Protein AF-A0A2P7RTW8-F1 (afdb_monomer_lite)

pLDDT: mean 75.99, std 16.82, range [35.75, 96.31]

Foldseek 3Di:
DDDDPPPPPDDDDDDDDDPPPCPPPPVPPPPDPDDVVNVVVVVVVVVQVVCCVPPVNQKDKDADDPPPDPDRMDIDGVCPDLVSDDPVVSLVVVVVVVQVVCCVVPVFHKDWDFDVPVPGDIDIDTDD

Secondary structure (DSSP, 8-state):
------------------------------PPPPPHHHHHHHHHHHHHHHHHHSGGGTEEEEE--TTSSS-SEEEEEGGGSTTTS-HHHHHHHHHHHHHHHHHHHHSSEEEEEEESTTSSEEEEEEE-

Sequence (128 aa):
MTISRRLFLLNTAAAGAAVAVSVPAVAVAAAEPERPWDKARRLAIELSDALAECDGGACYAQVFPAGIGQVTFLFGNLSDLPSMMPPLERAKHHLGQTRLAMEEHTGGEWWNHIDLDAGVMATSMLVT

Structure (mmCIF, N/CA/C/O backbone):
data_AF-A0A2P7RTW8-F1
#
_entry.id   AF-A0A2P7RTW8-F1
#
loop_
_atom_site.group_PDB
_atom_site.id
_atom_site.type_symbol
_atom_site.label_atom_id
_atom_site.label_alt_id
_atom_site.label_comp_id
_atom_site.label_asym_id
_atom_site.label_entity_id
_atom_site.label_seq_id
_atom_site.pdbx_PDB_ins_code
_atom_site.Cartn_x
_atom_site.Cartn_y
_atom_site.Cartn_z
_atom_site.occupancy
_atom_site.B_iso_or_equiv
_atom_site.auth_seq_id
_atom_site.auth_comp_id
_atom_site.auth_asym_id
_atom_site.auth_atom_id
_atom_site.pdbx_PDB_model_num
ATOM 1 N N . MET A 1 1 ? -10.906 39.006 36.729 1.00 35.75 1 MET A N 1
ATOM 2 C CA . MET A 1 1 ? -11.252 37.938 37.695 1.00 35.75 1 MET A CA 1
ATOM 3 C C . MET A 1 1 ? -12.663 37.452 37.398 1.00 35.75 1 MET A C 1
ATOM 5 O O . MET A 1 1 ? -13.532 38.258 37.109 1.00 35.75 1 MET A O 1
ATOM 9 N N . THR A 1 2 ? -12.805 36.132 37.349 1.00 46.03 2 THR A N 1
ATOM 10 C CA . THR A 1 2 ? -13.882 35.275 36.814 1.00 46.03 2 THR A CA 1
ATOM 11 C C . THR A 1 2 ? -15.190 35.270 37.602 1.00 46.03 2 THR A C 1
ATOM 13 O O . THR A 1 2 ? -15.123 35.103 38.815 1.00 46.03 2 THR A O 1
ATOM 16 N N . ILE A 1 3 ? -16.353 35.256 36.921 1.00 50.31 3 ILE A N 1
ATOM 17 C CA . ILE A 1 3 ? -17.615 34.707 37.469 1.00 50.31 3 ILE A CA 1
ATOM 18 C C . ILE A 1 3 ? -18.423 33.927 36.398 1.00 50.31 3 ILE A C 1
ATOM 20 O O . ILE A 1 3 ? -19.020 34.491 35.490 1.00 50.31 3 ILE A O 1
ATOM 24 N N . SER A 1 4 ? -18.376 32.597 36.554 1.00 43.09 4 SER A N 1
ATOM 25 C CA . SER A 1 4 ? -19.369 31.516 36.363 1.00 43.09 4 SER A CA 1
ATOM 26 C C . SER A 1 4 ? -20.433 31.523 35.244 1.00 43.09 4 SER A C 1
ATOM 28 O O . SER A 1 4 ? -21.491 32.132 35.352 1.00 43.09 4 SER A O 1
ATOM 30 N N . ARG A 1 5 ? -20.245 30.604 34.279 1.00 55.31 5 ARG A N 1
ATOM 31 C CA . ARG A 1 5 ? -21.177 30.162 33.211 1.00 55.31 5 ARG A CA 1
ATOM 32 C C . ARG A 1 5 ? -22.295 29.196 33.675 1.00 55.31 5 ARG A C 1
ATOM 34 O O . ARG A 1 5 ? -22.674 28.294 32.935 1.00 55.31 5 ARG A O 1
ATOM 41 N N . ARG A 1 6 ? -22.818 29.320 34.900 1.00 55.66 6 ARG A N 1
ATOM 42 C CA . ARG A 1 6 ? -23.830 28.377 35.445 1.00 55.66 6 ARG A CA 1
ATOM 43 C C . ARG A 1 6 ? -25.295 28.772 35.187 1.00 55.66 6 ARG A C 1
ATOM 45 O O . ARG A 1 6 ? -26.176 28.309 35.897 1.00 55.66 6 ARG A O 1
ATOM 52 N N . LEU A 1 7 ? -25.576 29.599 34.181 1.00 54.56 7 LEU A N 1
ATOM 53 C CA . LEU A 1 7 ? -26.887 30.252 34.035 1.00 54.56 7 LEU A CA 1
ATOM 54 C C . LEU A 1 7 ? -27.536 30.110 32.651 1.00 54.56 7 LEU A C 1
ATOM 56 O O . LEU A 1 7 ? -28.243 31.005 32.212 1.00 54.56 7 LEU A O 1
ATOM 60 N N . PHE A 1 8 ? -27.331 28.982 31.968 1.00 49.66 8 PHE A N 1
ATOM 61 C CA . PHE A 1 8 ? -28.030 28.692 30.706 1.00 49.66 8 PHE A CA 1
ATOM 6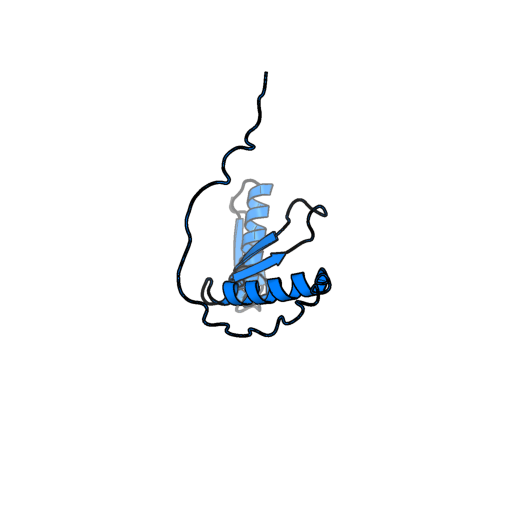2 C C . PHE A 1 8 ? -28.627 27.279 30.663 1.00 49.66 8 PHE A C 1
ATOM 64 O O . PHE A 1 8 ? -28.509 26.550 29.687 1.00 49.66 8 PHE A O 1
ATOM 71 N N . LEU A 1 9 ? -29.304 26.899 31.744 1.00 54.59 9 LEU A N 1
ATOM 72 C CA . LEU A 1 9 ? -30.407 25.945 31.671 1.00 54.59 9 LEU A CA 1
ATOM 73 C C . LEU A 1 9 ? -31.652 26.692 32.124 1.00 54.59 9 LEU A C 1
ATOM 75 O O . LEU A 1 9 ? -31.824 26.842 33.325 1.00 54.59 9 LEU A O 1
ATOM 79 N N . LEU A 1 10 ? -32.462 27.193 31.186 1.00 49.53 10 LEU A N 1
ATOM 80 C CA . LEU A 1 10 ? -33.880 27.526 31.378 1.00 49.53 10 LEU A CA 1
ATOM 81 C C . LEU A 1 10 ? -34.509 27.898 30.019 1.00 49.53 10 LEU A C 1
ATOM 83 O O . LEU A 1 10 ? -33.994 28.766 29.321 1.00 49.53 10 LEU A O 1
ATOM 87 N N . ASN A 1 11 ? -35.641 27.253 29.713 1.00 46.69 11 ASN A N 1
ATOM 88 C CA . ASN A 1 11 ? -36.524 27.339 28.530 1.00 46.69 11 ASN A CA 1
ATOM 89 C C . ASN A 1 11 ? -36.090 26.526 27.295 1.00 46.69 11 ASN A C 1
ATOM 91 O O . ASN A 1 11 ? -35.096 26.826 26.651 1.00 46.69 11 ASN A O 1
ATOM 95 N N . THR A 1 12 ? -36.828 25.484 26.897 1.00 52.50 12 THR A N 1
ATOM 96 C CA . THR A 1 12 ? -38.229 25.553 26.419 1.00 52.50 12 THR A CA 1
ATOM 97 C C . THR A 1 12 ? -38.998 24.235 26.682 1.00 52.50 12 THR A C 1
ATOM 99 O O . THR A 1 12 ? -38.494 23.154 26.409 1.00 52.50 12 THR A O 1
ATOM 102 N N . ALA A 1 13 ? -40.096 24.306 27.453 1.00 44.00 13 ALA A N 1
ATOM 103 C CA . ALA A 1 13 ? -41.512 24.128 27.044 1.00 44.00 13 ALA A CA 1
ATOM 104 C C . ALA A 1 13 ? -41.878 22.690 26.589 1.00 44.00 13 ALA A C 1
ATOM 106 O O . ALA A 1 13 ? -41.449 22.247 25.536 1.00 44.00 13 ALA A O 1
ATOM 107 N N . ALA A 1 14 ? -42.507 21.836 27.405 1.00 43.75 14 ALA A N 1
ATOM 108 C CA . ALA A 1 14 ? -43.894 21.826 27.911 1.00 43.75 14 ALA A CA 1
ATOM 109 C C . ALA A 1 14 ? -44.979 21.435 26.873 1.00 43.75 14 ALA A C 1
ATOM 111 O O . ALA A 1 14 ? -45.241 22.169 25.929 1.00 43.75 14 ALA A O 1
ATOM 112 N N . ALA A 1 15 ? -45.666 20.326 27.196 1.00 43.47 15 ALA A N 1
ATOM 113 C CA . ALA A 1 15 ? -47.023 19.898 26.814 1.00 43.47 15 ALA A CA 1
ATOM 114 C C . ALA A 1 15 ? -47.283 19.307 25.406 1.00 43.47 15 ALA A C 1
ATOM 116 O O . ALA A 1 15 ? -47.548 20.009 24.439 1.00 43.47 15 ALA A O 1
ATOM 117 N N . GLY A 1 16 ? -47.372 17.972 25.356 1.00 41.47 16 GLY A N 1
ATOM 118 C CA . GLY A 1 16 ? -47.997 17.186 24.287 1.00 41.47 16 GLY A CA 1
ATOM 119 C C . GLY A 1 16 ? -48.198 15.744 24.767 1.00 41.47 16 GLY A C 1
ATOM 120 O O . GLY A 1 16 ? -47.332 15.208 25.447 1.00 41.47 16 GLY A O 1
ATOM 121 N N . ALA A 1 17 ? -49.368 15.163 24.513 1.00 47.09 17 ALA A N 1
ATOM 122 C CA . ALA A 1 17 ? -49.921 13.988 25.190 1.00 47.09 17 ALA A CA 1
ATOM 123 C C . ALA A 1 17 ? -49.003 12.748 25.272 1.00 47.09 17 ALA A C 1
ATOM 125 O O . ALA A 1 17 ? -48.346 12.356 24.310 1.00 47.09 17 ALA A O 1
ATOM 126 N N . ALA A 1 18 ? -49.033 12.093 26.435 1.00 43.38 18 ALA A N 1
ATOM 127 C CA . ALA A 1 18 ? -48.342 10.842 26.705 1.00 43.38 18 ALA A CA 1
ATOM 128 C C . ALA A 1 18 ? -48.970 9.681 25.915 1.00 43.38 18 ALA A C 1
ATOM 130 O O . ALA A 1 18 ? -49.984 9.118 26.322 1.00 43.38 18 ALA A O 1
ATOM 131 N N . VAL A 1 19 ? -48.329 9.272 24.820 1.00 43.97 19 VAL A N 1
ATOM 132 C CA . VAL A 1 19 ? -48.356 7.863 24.419 1.00 43.97 19 VAL A CA 1
ATOM 133 C C . VAL A 1 19 ? -47.215 7.215 25.184 1.00 43.97 19 VAL A C 1
ATOM 135 O O . VAL A 1 19 ? -46.049 7.359 24.820 1.00 43.97 19 VAL A O 1
ATOM 138 N N . ALA A 1 20 ? -47.545 6.547 26.287 1.00 47.22 20 ALA A N 1
ATOM 139 C CA . ALA A 1 20 ? -46.614 5.659 26.963 1.00 47.22 20 ALA A CA 1
ATOM 140 C C . ALA A 1 20 ? -46.373 4.451 26.048 1.00 47.22 20 ALA A C 1
ATOM 142 O O . ALA A 1 20 ? -46.942 3.380 26.239 1.00 47.22 20 ALA A O 1
ATOM 143 N N . VAL A 1 21 ? -45.542 4.631 25.017 1.00 43.22 21 VAL A N 1
ATOM 144 C CA . VAL A 1 21 ? -44.826 3.504 24.435 1.00 43.22 21 VAL A CA 1
ATOM 145 C C . VAL A 1 21 ? -43.926 3.040 25.564 1.00 43.22 21 VAL A C 1
ATOM 147 O O . VAL A 1 21 ? -42.927 3.686 25.882 1.00 43.22 21 VAL A O 1
ATOM 150 N N . SER A 1 22 ? -44.334 1.966 26.235 1.00 44.59 22 SER A N 1
ATOM 151 C CA . SER A 1 22 ? -43.464 1.207 27.115 1.00 44.59 22 SER A CA 1
ATOM 152 C C . SER A 1 22 ? -42.365 0.623 26.234 1.00 44.59 22 SER A C 1
ATOM 154 O O . SER A 1 22 ? -42.438 -0.526 25.802 1.00 44.59 22 SER A O 1
ATOM 156 N N . VAL A 1 23 ? -41.376 1.446 25.894 1.00 52.75 23 VAL A N 1
ATOM 157 C CA . VAL A 1 23 ? -40.088 0.953 25.442 1.00 52.75 23 VAL A CA 1
ATOM 158 C C . VAL A 1 23 ? -39.588 0.178 26.651 1.00 52.75 23 VAL A C 1
ATOM 160 O O . VAL A 1 23 ? -39.391 0.801 27.701 1.00 52.75 23 VAL A O 1
ATOM 163 N N . PRO A 1 24 ? -39.487 -1.164 26.591 1.00 47.91 24 PRO A N 1
ATOM 164 C CA . PRO A 1 24 ? -38.838 -1.871 27.671 1.00 47.91 24 PRO A CA 1
ATOM 165 C C . PRO A 1 24 ? -37.482 -1.198 27.813 1.00 47.91 24 PRO A C 1
ATOM 167 O O . PRO A 1 24 ? -36.757 -1.049 26.827 1.00 47.91 24 PRO A O 1
ATOM 170 N N . ALA A 1 25 ? -37.192 -0.713 29.018 1.00 51.72 25 ALA A N 1
ATOM 171 C CA . ALA A 1 25 ? -35.852 -0.331 29.391 1.00 51.72 25 ALA A CA 1
ATOM 172 C C . ALA A 1 25 ? -35.033 -1.616 29.287 1.00 51.72 25 ALA A C 1
ATOM 174 O O . ALA A 1 25 ? -34.881 -2.361 30.252 1.00 51.72 25 ALA A O 1
ATOM 175 N N . VAL A 1 26 ? -34.590 -1.925 28.067 1.00 55.97 26 VAL A N 1
ATOM 176 C CA . VAL A 1 26 ? -33.462 -2.794 27.823 1.00 55.97 26 VAL A CA 1
ATOM 177 C C . VAL A 1 26 ? -32.395 -2.125 28.648 1.00 55.97 26 VAL A C 1
ATOM 179 O O . VAL A 1 26 ? -31.949 -1.024 28.321 1.00 55.97 26 VAL A O 1
ATOM 182 N N . ALA A 1 27 ? -32.109 -2.727 29.801 1.00 55.38 27 ALA A N 1
ATOM 183 C CA . ALA A 1 27 ? -30.917 -2.432 30.547 1.00 55.38 27 ALA A CA 1
ATOM 184 C C . ALA A 1 27 ? -29.818 -2.506 29.498 1.00 55.38 27 ALA A C 1
ATOM 186 O O . ALA A 1 27 ? -29.519 -3.587 28.985 1.00 55.38 27 ALA A O 1
ATOM 187 N N . VAL A 1 28 ? -29.331 -1.339 29.077 1.00 55.19 28 VAL A N 1
ATOM 188 C CA . VAL A 1 28 ? -28.149 -1.236 28.247 1.00 55.19 28 VAL A CA 1
ATOM 189 C C . VAL A 1 28 ? -27.077 -1.736 29.187 1.00 55.19 28 VAL A C 1
ATOM 191 O O . VAL A 1 28 ? -26.541 -0.975 29.990 1.00 55.19 28 VAL A O 1
ATOM 194 N N . ALA A 1 29 ? -26.896 -3.060 29.203 1.00 59.66 29 ALA A N 1
ATOM 195 C CA . ALA A 1 29 ? -25.764 -3.698 29.821 1.00 59.66 29 ALA A CA 1
ATOM 196 C C . ALA A 1 29 ? -24.590 -2.877 29.320 1.00 59.66 29 ALA A C 1
ATOM 198 O O . ALA A 1 29 ? -24.435 -2.732 28.104 1.00 59.66 29 ALA A O 1
ATOM 199 N N . ALA A 1 30 ? -23.896 -2.210 30.244 1.00 63.06 30 ALA A N 1
ATOM 200 C CA . ALA A 1 30 ? -22.732 -1.421 29.906 1.00 63.06 30 ALA A CA 1
ATOM 201 C C . ALA A 1 30 ? -21.851 -2.356 29.087 1.00 63.06 30 ALA A C 1
ATOM 203 O O . ALA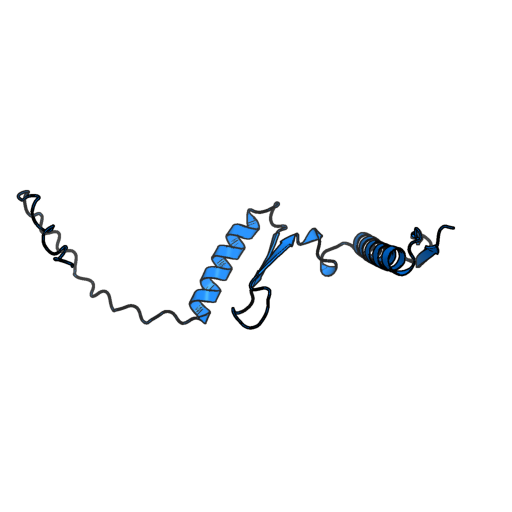 A 1 30 ? -21.399 -3.373 29.613 1.00 63.06 30 ALA A O 1
ATOM 204 N N . ALA A 1 31 ? -21.773 -2.106 27.778 1.00 69.62 31 ALA A N 1
ATOM 205 C CA . ALA A 1 31 ? -21.083 -3.006 26.881 1.00 69.62 31 ALA A CA 1
ATOM 206 C C . ALA A 1 31 ? -19.662 -3.113 27.423 1.00 69.62 31 ALA A C 1
ATOM 208 O O . ALA A 1 31 ? -19.014 -2.084 27.636 1.00 69.62 31 ALA A O 1
ATOM 209 N N . GLU A 1 32 ? -19.234 -4.337 27.734 1.00 78.81 32 GLU A N 1
ATOM 210 C CA . GLU A 1 32 ? -17.868 -4.589 28.177 1.00 78.81 32 GLU A CA 1
ATOM 211 C C . GLU A 1 32 ? -16.917 -3.866 27.215 1.00 78.81 32 GLU A C 1
ATOM 213 O O . GLU A 1 32 ? -17.131 -3.925 25.996 1.00 78.81 32 GLU A O 1
ATOM 218 N N . PRO A 1 33 ? -15.918 -3.129 27.731 1.00 82.56 33 PRO A N 1
ATOM 219 C CA . PRO A 1 33 ? -15.034 -2.345 26.887 1.00 82.56 33 PRO A CA 1
ATOM 220 C C . PRO A 1 33 ? -14.406 -3.247 25.820 1.00 82.56 33 PRO A C 1
ATOM 222 O O . PRO A 1 33 ? -13.784 -4.264 26.131 1.00 82.56 33 PRO A O 1
ATOM 225 N N . GLU A 1 34 ? -14.600 -2.869 24.553 1.00 90.19 34 GLU A N 1
ATOM 226 C CA . GLU A 1 34 ? -14.090 -3.604 23.394 1.00 90.19 34 GLU A CA 1
ATOM 227 C C . GLU A 1 34 ? -12.583 -3.835 23.556 1.00 90.19 34 GLU A C 1
ATOM 229 O O . GLU A 1 34 ? -11.820 -2.902 23.841 1.00 90.19 34 GLU A O 1
ATOM 234 N N . ARG A 1 35 ? -12.132 -5.082 23.374 1.00 95.00 35 ARG A N 1
ATOM 235 C CA . ARG A 1 35 ? -10.702 -5.380 23.460 1.00 95.00 35 ARG A CA 1
ATOM 236 C C . ARG A 1 35 ? -9.982 -4.653 22.320 1.00 95.00 35 ARG A C 1
ATOM 238 O O . ARG A 1 35 ? -10.471 -4.672 21.190 1.00 95.00 35 ARG A O 1
ATOM 245 N N . PRO A 1 36 ? -8.789 -4.077 22.555 1.00 93.31 36 PRO A N 1
ATOM 246 C CA . PRO A 1 36 ? -8.072 -3.324 21.524 1.00 93.31 36 PRO A CA 1
ATOM 247 C C . PRO A 1 36 ? -7.865 -4.089 20.209 1.00 93.31 36 PRO A C 1
ATOM 249 O O . PRO A 1 36 ? -7.908 -3.490 19.139 1.00 93.31 36 PRO A O 1
ATOM 252 N N . TRP A 1 37 ? -7.682 -5.411 20.282 1.00 92.62 37 TRP A N 1
ATOM 253 C CA . TRP A 1 37 ? -7.519 -6.267 19.106 1.00 92.62 37 TRP A CA 1
ATOM 254 C C . TRP A 1 37 ? -8.801 -6.407 18.279 1.00 92.62 37 TRP A C 1
ATOM 256 O O . TRP A 1 37 ? -8.748 -6.361 17.053 1.00 92.62 37 TRP A O 1
ATOM 266 N N . ASP A 1 38 ? -9.953 -6.518 18.940 1.00 95.12 38 ASP A N 1
ATOM 267 C CA . ASP A 1 38 ? -11.251 -6.608 18.267 1.00 95.12 38 ASP A CA 1
ATOM 268 C C . ASP A 1 38 ? -11.570 -5.288 17.558 1.00 95.12 38 ASP A C 1
ATOM 270 O O . ASP A 1 38 ? -11.937 -5.283 16.380 1.00 95.12 38 ASP A O 1
ATOM 274 N N . LYS A 1 39 ? -11.272 -4.166 18.225 1.00 94.56 39 LYS A N 1
ATOM 275 C CA . LYS A 1 39 ? -11.364 -2.828 17.634 1.00 94.56 39 LYS A CA 1
ATOM 276 C C . LYS A 1 39 ? -10.466 -2.679 16.407 1.00 94.56 39 LYS A C 1
ATOM 278 O O . LYS A 1 39 ? -10.919 -2.199 15.370 1.00 94.56 39 LYS A O 1
ATOM 283 N N . ALA A 1 40 ? -9.199 -3.085 16.514 1.00 93.75 40 ALA A N 1
ATOM 284 C CA . ALA A 1 40 ? -8.250 -3.023 15.403 1.00 93.75 40 ALA A CA 1
ATOM 285 C C . ALA A 1 40 ? -8.712 -3.886 14.220 1.00 93.75 40 ALA A C 1
ATOM 287 O O . ALA A 1 40 ? -8.666 -3.435 13.078 1.00 93.75 40 ALA A O 1
ATOM 288 N N . ARG A 1 41 ? -9.224 -5.093 14.491 1.00 94.06 41 ARG A N 1
ATOM 289 C CA . ARG A 1 41 ? -9.773 -5.990 13.469 1.00 94.06 41 ARG A CA 1
ATOM 290 C C . ARG A 1 41 ? -10.970 -5.374 12.751 1.00 94.06 41 ARG A C 1
ATOM 292 O O . ARG A 1 41 ? -11.026 -5.439 11.528 1.00 94.06 41 ARG A O 1
ATOM 299 N N . ARG A 1 42 ? -11.913 -4.778 13.484 1.00 96.31 42 ARG A N 1
ATOM 300 C CA . ARG A 1 42 ? -13.078 -4.110 12.884 1.00 96.31 42 ARG A CA 1
ATOM 301 C C . ARG A 1 42 ? -12.655 -2.950 11.981 1.00 96.31 42 ARG A C 1
ATOM 303 O O . ARG A 1 42 ? -13.096 -2.887 10.840 1.00 96.31 42 ARG A O 1
ATOM 310 N N . LEU A 1 43 ? -11.747 -2.095 12.454 1.00 95.94 43 LEU A N 1
ATOM 311 C CA . LEU A 1 43 ? -11.213 -0.985 11.657 1.00 95.94 43 LEU A CA 1
ATOM 312 C C . LEU A 1 43 ? -10.447 -1.467 10.418 1.00 95.94 43 LEU A C 1
ATOM 314 O O . LEU A 1 43 ? -10.512 -0.822 9.379 1.00 95.94 43 LEU A O 1
ATOM 318 N N . ALA A 1 44 ? -9.743 -2.597 10.502 1.00 95.50 44 ALA A N 1
ATOM 319 C CA . ALA A 1 44 ? -9.052 -3.175 9.352 1.00 95.50 44 ALA A CA 1
ATOM 320 C C . ALA A 1 44 ? -10.025 -3.664 8.265 1.00 95.50 44 ALA A C 1
ATOM 322 O O . ALA A 1 44 ? -9.702 -3.564 7.085 1.00 95.50 44 ALA A O 1
ATOM 323 N N . ILE A 1 45 ? -11.209 -4.157 8.646 1.00 96.31 45 ILE A N 1
ATOM 324 C CA . ILE A 1 45 ? -12.266 -4.526 7.691 1.00 96.31 45 ILE A CA 1
ATOM 325 C C . ILE A 1 45 ? -12.793 -3.269 6.991 1.00 96.31 45 ILE A C 1
ATOM 327 O O . ILE A 1 45 ? -12.772 -3.210 5.769 1.00 96.31 45 ILE A O 1
ATOM 331 N N . GLU A 1 46 ? -13.160 -2.239 7.760 1.00 96.06 46 GLU A N 1
ATOM 332 C CA . GLU A 1 46 ? -13.640 -0.961 7.209 1.00 96.06 46 GLU A CA 1
ATOM 333 C C . GLU A 1 46 ? -12.598 -0.318 6.272 1.00 96.06 46 GLU A C 1
ATOM 335 O O . GLU A 1 46 ? -12.934 0.193 5.205 1.00 96.06 46 GLU A O 1
ATOM 340 N N . LEU A 1 47 ? -11.314 -0.387 6.637 1.00 95.25 47 LEU A N 1
ATOM 341 C CA . LEU A 1 47 ? -10.216 0.083 5.794 1.00 95.25 47 LEU A CA 1
ATOM 342 C C . LEU A 1 47 ? -10.083 -0.744 4.510 1.00 95.25 47 LEU A C 1
ATOM 344 O O . LEU A 1 47 ? -9.837 -0.176 3.451 1.00 95.25 47 LEU A O 1
ATOM 348 N N . SER A 1 48 ? -10.233 -2.068 4.590 1.00 94.31 48 SER A N 1
ATOM 349 C CA . SER A 1 48 ? -10.176 -2.944 3.417 1.00 94.31 48 SER A CA 1
ATOM 350 C C . SER A 1 48 ? -11.272 -2.609 2.407 1.00 94.31 48 SER A C 1
ATOM 352 O O . SER A 1 48 ? -10.993 -2.572 1.211 1.00 94.31 48 SER A O 1
ATOM 354 N N . ASP A 1 49 ? -12.491 -2.345 2.880 1.00 95.00 49 ASP A N 1
ATOM 355 C CA . ASP A 1 49 ? -13.614 -1.969 2.019 1.00 95.00 49 ASP A CA 1
ATOM 356 C C . ASP A 1 49 ? -13.335 -0.630 1.317 1.00 95.00 49 ASP A C 1
ATOM 358 O O . ASP A 1 49 ? -13.486 -0.522 0.102 1.00 95.00 49 ASP A O 1
ATOM 362 N N . ALA A 1 50 ? -12.809 0.359 2.047 1.00 94.19 50 ALA A N 1
ATOM 363 C CA . ALA A 1 50 ? -12.423 1.647 1.466 1.00 94.19 50 ALA A CA 1
ATOM 364 C C . ALA A 1 50 ? -11.284 1.525 0.434 1.00 94.19 50 ALA A C 1
ATOM 366 O O . ALA A 1 50 ? -11.290 2.206 -0.592 1.00 94.19 50 ALA A O 1
ATOM 367 N N . LEU A 1 51 ? -10.300 0.652 0.677 1.00 92.88 51 LEU A N 1
ATOM 368 C CA . LEU A 1 51 ? -9.198 0.414 -0.260 1.00 92.88 51 LEU A CA 1
ATOM 369 C C . LEU A 1 51 ? -9.667 -0.257 -1.557 1.00 92.88 51 LEU A C 1
ATOM 371 O O . LEU A 1 51 ? -9.075 -0.003 -2.604 1.00 92.88 51 LEU A O 1
ATOM 375 N N . ALA A 1 52 ? -10.730 -1.067 -1.515 1.00 91.56 52 ALA A N 1
ATOM 376 C CA . ALA A 1 52 ? -11.305 -1.688 -2.709 1.00 91.56 52 ALA A CA 1
ATOM 377 C C . ALA A 1 52 ? -11.893 -0.656 -3.690 1.00 91.56 52 ALA A C 1
ATOM 379 O O . ALA A 1 52 ? -11.909 -0.889 -4.898 1.00 91.56 52 ALA A O 1
ATOM 380 N N . GLU A 1 53 ? -12.340 0.495 -3.184 1.00 92.12 53 GLU A N 1
ATOM 381 C CA . GLU A 1 53 ? -12.868 1.596 -3.998 1.00 92.12 53 GLU A CA 1
ATOM 382 C C . GLU A 1 53 ? -11.757 2.470 -4.609 1.00 92.12 53 GLU A C 1
ATOM 384 O O . GLU A 1 53 ? -12.005 3.224 -5.552 1.00 92.12 53 GLU A O 1
ATOM 389 N N . CYS A 1 54 ? -10.525 2.363 -4.105 1.00 87.62 54 CYS A N 1
ATOM 390 C CA . CYS A 1 54 ? -9.399 3.190 -4.529 1.00 87.62 54 CYS A CA 1
ATOM 391 C C . CYS A 1 54 ? -8.605 2.513 -5.659 1.00 87.62 54 CYS A C 1
ATOM 393 O O . CYS A 1 54 ? -8.235 1.342 -5.561 1.00 87.62 54 CYS A O 1
ATOM 395 N N . ASP A 1 55 ? -8.344 3.251 -6.743 1.00 84.00 55 ASP A N 1
ATOM 396 C CA . ASP A 1 55 ? -7.579 2.801 -7.919 1.00 84.00 55 ASP A CA 1
ATOM 397 C C . ASP A 1 55 ? -7.995 1.416 -8.453 1.00 84.00 55 ASP A C 1
ATOM 399 O O . ASP A 1 55 ? -7.161 0.604 -8.851 1.00 84.00 55 ASP A O 1
ATOM 403 N N . GLY A 1 56 ? -9.300 1.116 -8.432 1.00 83.31 56 GLY A N 1
ATOM 404 C CA . GLY A 1 56 ? -9.829 -0.177 -8.880 1.00 83.31 56 GLY A CA 1
ATOM 405 C C . GLY A 1 56 ? -9.411 -1.364 -8.004 1.00 83.31 56 GLY A C 1
ATOM 406 O O . GLY A 1 56 ? -9.299 -2.480 -8.509 1.00 83.3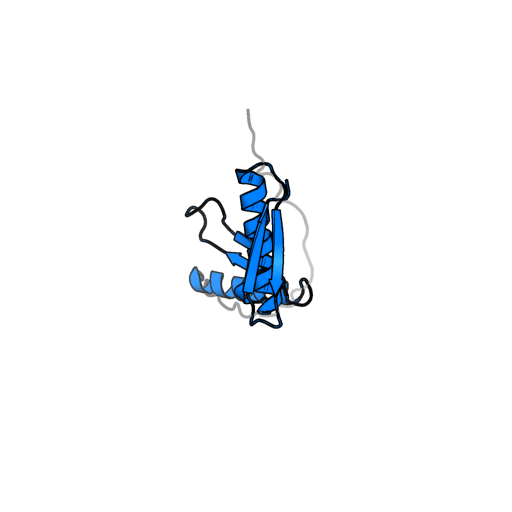1 56 GLY A O 1
ATOM 407 N N . GLY A 1 57 ? -9.153 -1.131 -6.714 1.00 82.88 57 GLY A N 1
ATOM 408 C CA . GLY A 1 57 ? -8.698 -2.146 -5.764 1.00 82.88 57 GLY A CA 1
ATOM 409 C C . GLY A 1 57 ? -7.188 -2.378 -5.789 1.00 82.88 57 GLY A C 1
ATOM 410 O O . GLY A 1 57 ? -6.711 -3.399 -5.295 1.00 82.88 57 GLY A O 1
ATOM 411 N N . ALA A 1 58 ? -6.428 -1.449 -6.374 1.00 86.56 58 ALA A N 1
ATOM 412 C CA . ALA A 1 58 ? -4.976 -1.524 -6.431 1.00 86.56 58 ALA A CA 1
ATOM 413 C C . ALA A 1 58 ? -4.290 -0.824 -5.250 1.00 86.56 58 ALA A C 1
ATOM 415 O O . ALA A 1 58 ? -3.070 -0.844 -5.180 1.00 86.56 58 ALA A O 1
ATOM 416 N N . CYS A 1 59 ? -5.005 -0.203 -4.314 1.00 91.12 59 CYS A N 1
ATOM 417 C CA . CYS A 1 59 ? -4.371 0.449 -3.166 1.00 91.12 59 CYS A CA 1
ATOM 418 C C . CYS A 1 59 ? -4.060 -0.534 -2.027 1.00 91.12 59 CYS A C 1
ATOM 420 O O . CYS A 1 59 ? -4.787 -1.496 -1.789 1.00 91.12 59 CYS A O 1
ATOM 422 N N . TYR A 1 60 ? -3.003 -0.254 -1.263 1.00 91.50 60 TYR A N 1
ATOM 423 C CA . TYR A 1 60 ? -2.715 -0.929 0.000 1.00 91.50 60 TYR A CA 1
ATOM 424 C C . TYR A 1 60 ? -2.394 0.073 1.107 1.00 91.50 60 TYR A C 1
ATOM 426 O O . TYR A 1 60 ? -1.990 1.210 0.853 1.00 91.50 60 TYR A O 1
ATOM 434 N N . ALA A 1 61 ? -2.539 -0.387 2.348 1.00 93.12 61 ALA A N 1
ATOM 435 C CA . ALA A 1 61 ? -2.115 0.340 3.530 1.00 93.12 61 ALA A CA 1
ATOM 436 C C . ALA A 1 61 ? -1.343 -0.577 4.483 1.00 93.12 61 ALA A C 1
ATOM 438 O O . ALA A 1 61 ? -1.683 -1.748 4.654 1.00 93.12 61 ALA A O 1
ATOM 439 N N . GLN A 1 62 ? -0.326 -0.032 5.141 1.00 91.19 62 GLN A N 1
ATOM 440 C CA . GLN A 1 62 ? 0.379 -0.677 6.242 1.00 91.19 62 GLN A CA 1
ATOM 441 C C . GLN A 1 62 ? 0.241 0.202 7.482 1.00 91.19 62 GLN A C 1
ATOM 443 O O . GLN A 1 62 ? 0.518 1.396 7.419 1.00 91.19 62 GLN A O 1
ATOM 448 N N . VAL A 1 63 ? -0.197 -0.371 8.604 1.00 91.62 63 VAL A N 1
ATOM 449 C CA . VAL A 1 63 ? -0.432 0.362 9.857 1.00 91.62 63 VAL A CA 1
ATOM 450 C C . VAL A 1 63 ? 0.476 -0.195 10.944 1.00 91.62 63 VAL A C 1
ATOM 452 O O . VAL A 1 63 ? 0.521 -1.404 11.169 1.00 91.62 63 VAL A O 1
ATOM 455 N N . PHE A 1 64 ? 1.179 0.696 11.634 1.00 91.12 64 PHE A N 1
ATOM 456 C CA . PHE A 1 64 ? 2.095 0.375 12.719 1.00 91.12 64 PHE A CA 1
ATOM 457 C C . PHE A 1 64 ? 1.571 0.927 14.048 1.00 91.12 64 PHE A C 1
ATOM 459 O O . PHE A 1 64 ? 0.879 1.950 14.066 1.00 91.12 64 PHE A O 1
ATOM 466 N N . PRO A 1 65 ? 1.902 0.294 15.188 1.00 90.50 65 PRO A N 1
ATOM 467 C CA . PRO A 1 65 ? 1.584 0.866 16.487 1.00 90.50 65 PRO A CA 1
ATOM 468 C C . PRO A 1 65 ? 2.242 2.239 16.655 1.00 90.50 65 PRO A C 1
ATOM 470 O O . PRO A 1 65 ? 3.426 2.423 16.360 1.00 90.50 65 PRO A O 1
ATOM 473 N N . ALA A 1 66 ? 1.478 3.200 17.171 1.00 88.44 66 ALA A N 1
ATOM 474 C CA . ALA A 1 66 ? 1.994 4.532 17.449 1.00 88.44 66 ALA A CA 1
ATOM 475 C C . ALA A 1 66 ? 3.159 4.474 18.455 1.00 88.44 66 ALA A C 1
ATOM 477 O O . ALA A 1 66 ? 3.127 3.714 19.422 1.00 88.44 66 ALA A O 1
ATOM 478 N N . GLY A 1 67 ? 4.184 5.299 18.231 1.00 86.69 67 GLY A N 1
ATOM 479 C CA . GLY A 1 67 ? 5.319 5.452 19.147 1.00 86.69 67 GLY A CA 1
ATOM 480 C C . GLY A 1 67 ? 6.450 4.428 18.995 1.00 86.69 67 GLY A C 1
ATOM 481 O O . GLY A 1 67 ? 7.465 4.584 19.665 1.00 86.69 67 GLY A O 1
ATOM 482 N N . ILE A 1 68 ? 6.326 3.424 18.116 1.00 84.31 68 ILE A N 1
ATOM 483 C CA . ILE A 1 68 ? 7.422 2.473 17.831 1.00 84.31 68 ILE A CA 1
ATOM 484 C C . ILE A 1 68 ? 8.362 2.996 16.726 1.00 84.31 68 ILE A C 1
ATOM 486 O O . ILE A 1 68 ? 9.536 2.637 16.693 1.00 84.31 68 ILE A O 1
ATOM 490 N N . GLY A 1 69 ? 7.885 3.882 15.846 1.00 80.12 69 GLY A N 1
ATOM 491 C CA . GLY A 1 69 ? 8.677 4.434 14.745 1.00 80.12 69 GLY A CA 1
ATOM 492 C C . GLY A 1 69 ? 8.193 5.804 14.272 1.00 80.12 69 GLY A C 1
ATOM 493 O O . GLY A 1 69 ? 7.204 6.339 14.771 1.00 80.12 69 GLY A O 1
ATOM 494 N N . GLN A 1 70 ? 8.909 6.374 13.299 1.00 81.06 70 GLN A N 1
ATOM 495 C CA . GLN A 1 70 ? 8.574 7.675 12.699 1.00 81.06 70 GLN A CA 1
ATOM 496 C C . GLN A 1 70 ? 7.340 7.610 11.790 1.00 81.06 70 GLN A C 1
ATOM 498 O O . GLN A 1 70 ? 6.638 8.604 11.625 1.00 81.06 70 GLN A O 1
ATOM 503 N N . VAL A 1 71 ? 7.064 6.437 11.216 1.00 74.81 71 VAL A N 1
ATOM 504 C CA . VAL A 1 71 ? 5.926 6.200 10.327 1.00 74.81 71 VAL A CA 1
ATOM 505 C C . VAL A 1 71 ? 4.877 5.398 11.087 1.00 74.81 71 VAL A C 1
ATOM 507 O O . VAL A 1 71 ? 5.137 4.282 11.528 1.00 74.81 71 VAL A O 1
ATOM 510 N N . THR A 1 72 ? 3.689 5.979 11.257 1.00 85.38 72 THR A N 1
ATOM 511 C CA . THR A 1 72 ? 2.546 5.293 11.890 1.00 85.38 72 THR A CA 1
ATOM 512 C C . THR A 1 72 ? 1.717 4.524 10.863 1.00 85.38 72 THR A C 1
ATOM 514 O O . THR A 1 72 ? 1.134 3.493 11.184 1.00 85.38 72 THR A O 1
ATOM 517 N N . PHE A 1 73 ? 1.683 4.986 9.614 1.00 88.88 73 PHE A N 1
ATOM 518 C CA . PHE A 1 73 ? 1.024 4.290 8.517 1.00 88.88 73 PHE A CA 1
ATOM 519 C C . PHE A 1 73 ? 1.665 4.650 7.172 1.00 88.88 73 PHE A C 1
ATOM 521 O O . PHE A 1 73 ? 2.257 5.718 7.028 1.00 88.88 73 PHE A O 1
ATOM 528 N N . LEU A 1 74 ? 1.514 3.762 6.195 1.00 89.12 74 LEU A N 1
ATOM 529 C CA . LEU A 1 74 ? 1.913 3.942 4.803 1.00 89.12 74 LEU A CA 1
ATOM 530 C C . LEU A 1 74 ? 0.719 3.604 3.909 1.00 89.12 74 LEU A C 1
ATOM 532 O O . LEU A 1 74 ? 0.039 2.616 4.168 1.00 89.12 74 LEU A O 1
ATOM 536 N N . PHE A 1 75 ? 0.508 4.390 2.856 1.00 90.62 75 PHE A N 1
ATOM 537 C CA . PHE A 1 75 ? -0.380 4.055 1.743 1.00 90.62 75 PHE A CA 1
ATOM 538 C C . PHE A 1 75 ? 0.448 3.931 0.467 1.00 90.62 75 PHE A C 1
ATOM 540 O O . PHE A 1 75 ? 1.435 4.649 0.303 1.00 90.62 75 PHE A O 1
ATOM 547 N N . GLY A 1 76 ? 0.041 3.051 -0.440 1.00 88.62 76 GLY A N 1
ATOM 548 C CA . GLY A 1 76 ? 0.677 2.920 -1.745 1.00 88.62 76 GLY A CA 1
ATOM 549 C C . G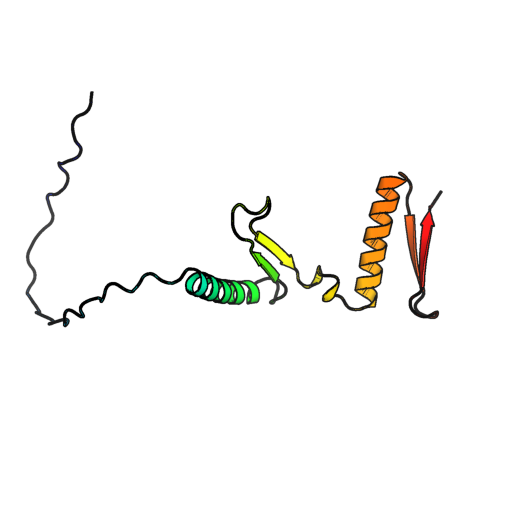LY A 1 76 ? -0.190 2.155 -2.733 1.00 88.62 76 GLY A C 1
ATOM 550 O O . GLY A 1 76 ? -1.285 1.703 -2.394 1.00 88.62 76 GLY A O 1
ATOM 551 N N . ASN A 1 77 ? 0.312 1.999 -3.955 1.00 88.56 77 ASN A N 1
ATOM 552 C CA . ASN A 1 77 ? -0.318 1.168 -4.967 1.00 88.56 77 ASN A CA 1
ATOM 553 C C . ASN A 1 77 ? 0.366 -0.209 -5.002 1.00 88.56 77 ASN A C 1
ATOM 555 O O . ASN A 1 77 ? 1.588 -0.326 -4.947 1.00 88.56 77 ASN A O 1
ATOM 559 N N . LEU A 1 78 ? -0.423 -1.275 -5.076 1.00 83.81 78 LEU A N 1
ATOM 560 C CA . LEU A 1 78 ? 0.027 -2.655 -5.206 1.00 83.81 78 LEU A CA 1
ATOM 561 C C . LEU A 1 78 ? 0.871 -2.834 -6.467 1.00 83.81 78 LEU A C 1
ATOM 563 O O . LEU A 1 78 ? 1.807 -3.623 -6.445 1.00 83.81 78 LEU A O 1
ATOM 567 N N . SER A 1 79 ? 0.591 -2.078 -7.529 1.00 79.19 79 SER A N 1
ATOM 568 C CA . SER A 1 79 ? 1.382 -2.085 -8.765 1.00 79.19 79 SER A CA 1
ATOM 569 C C . SER A 1 79 ? 2.812 -1.586 -8.545 1.00 79.19 79 SER A C 1
ATOM 571 O O . SER A 1 79 ? 3.714 -1.984 -9.276 1.00 79.19 79 SER A O 1
ATOM 573 N N . ASP A 1 80 ? 3.038 -0.774 -7.507 1.00 81.12 80 ASP A N 1
ATOM 574 C CA . ASP A 1 80 ? 4.367 -0.281 -7.136 1.00 81.12 80 ASP A CA 1
ATOM 575 C C . ASP A 1 80 ? 5.147 -1.298 -6.293 1.00 81.12 80 ASP A C 1
ATOM 577 O O . ASP A 1 80 ? 6.353 -1.144 -6.094 1.00 81.12 80 ASP A O 1
ATOM 581 N N . LEU A 1 81 ? 4.492 -2.355 -5.796 1.00 82.19 81 LEU A N 1
ATOM 582 C CA . LEU A 1 81 ? 5.161 -3.395 -5.025 1.00 82.19 81 LEU A CA 1
ATOM 583 C C . LEU A 1 81 ? 5.901 -4.354 -5.965 1.00 82.19 81 LEU A C 1
ATOM 585 O O . LEU A 1 81 ? 5.260 -5.062 -6.749 1.00 82.19 81 LEU A O 1
ATOM 589 N N . PRO A 1 82 ? 7.234 -4.505 -5.825 1.00 78.38 82 PRO A N 1
ATOM 590 C CA . PRO A 1 82 ? 8.008 -5.405 -6.678 1.00 78.38 82 PRO A CA 1
ATOM 591 C C . PRO A 1 82 ? 7.492 -6.849 -6.659 1.00 78.38 82 PRO A C 1
ATOM 593 O O . PRO A 1 82 ? 7.602 -7.560 -7.652 1.00 78.38 82 PRO A O 1
ATOM 596 N N . SER A 1 83 ? 6.904 -7.296 -5.545 1.00 79.44 83 SER A N 1
ATOM 597 C CA . SER A 1 83 ? 6.325 -8.637 -5.405 1.00 79.44 83 SER A CA 1
ATOM 598 C C . SER A 1 83 ? 5.097 -8.875 -6.288 1.00 79.44 83 SER A C 1
ATOM 600 O O . SER A 1 83 ? 4.881 -10.018 -6.696 1.00 79.44 83 SER A O 1
ATOM 602 N N . MET A 1 84 ? 4.336 -7.823 -6.598 1.00 80.12 84 MET A N 1
ATOM 603 C CA . MET A 1 84 ? 3.107 -7.876 -7.397 1.00 80.12 84 MET A CA 1
ATOM 604 C C . MET A 1 84 ? 3.358 -7.605 -8.886 1.00 80.12 84 MET A C 1
ATOM 606 O O . MET A 1 84 ? 2.521 -7.942 -9.718 1.00 80.12 84 MET A O 1
ATOM 610 N N . MET A 1 85 ? 4.524 -7.055 -9.239 1.00 81.56 85 MET A N 1
ATOM 611 C CA . MET A 1 85 ? 4.917 -6.830 -10.630 1.00 81.56 85 MET A CA 1
ATOM 612 C C . MET A 1 85 ? 5.173 -8.157 -11.375 1.00 81.56 85 MET A C 1
ATOM 614 O O . MET A 1 85 ? 5.832 -9.054 -10.821 1.00 81.56 85 MET A O 1
ATOM 618 N N . PRO A 1 86 ? 4.759 -8.277 -12.654 1.00 81.44 86 PRO A N 1
ATOM 619 C CA . PRO A 1 86 ? 5.218 -9.328 -13.558 1.00 81.44 86 PRO A CA 1
ATOM 620 C C . PRO A 1 86 ? 6.755 -9.415 -13.602 1.00 81.44 86 PRO A C 1
ATOM 622 O O . PRO A 1 86 ? 7.428 -8.395 -13.431 1.00 81.44 86 PRO A O 1
ATOM 625 N N . PRO A 1 87 ? 7.350 -10.591 -13.886 1.00 81.25 87 PRO A N 1
ATOM 626 C CA . PRO A 1 87 ? 8.805 -10.775 -13.832 1.00 81.25 87 PRO A CA 1
ATOM 627 C C . PRO A 1 87 ? 9.610 -9.748 -14.643 1.00 81.25 87 PRO A C 1
ATOM 629 O O . PRO A 1 87 ? 10.612 -9.227 -14.156 1.00 81.25 87 PRO A O 1
ATOM 632 N N . LEU A 1 88 ? 9.149 -9.407 -15.851 1.00 81.75 88 LEU A N 1
ATOM 633 C CA . LEU A 1 88 ? 9.815 -8.421 -16.706 1.00 81.75 88 LEU A CA 1
ATOM 634 C C . LEU A 1 88 ? 9.739 -6.999 -16.137 1.00 81.75 88 LEU A C 1
ATOM 636 O O . LEU A 1 88 ? 10.729 -6.271 -16.149 1.00 81.75 88 LEU A O 1
ATOM 640 N N . GLU A 1 89 ? 8.573 -6.591 -15.643 1.00 81.81 89 GLU A N 1
ATOM 641 C CA . GLU A 1 89 ? 8.385 -5.259 -15.059 1.00 81.81 89 GLU A CA 1
ATOM 642 C C . GLU A 1 89 ? 9.184 -5.106 -13.770 1.00 81.81 89 GLU A C 1
ATOM 644 O O . GLU A 1 89 ? 9.840 -4.089 -13.570 1.00 81.81 89 GLU A O 1
ATOM 649 N N . ARG A 1 90 ? 9.245 -6.166 -12.960 1.00 82.56 90 ARG A N 1
ATOM 650 C CA . ARG A 1 90 ? 10.085 -6.232 -11.764 1.00 82.56 90 ARG A CA 1
ATOM 651 C C . ARG A 1 90 ? 11.568 -6.078 -12.093 1.00 82.56 90 ARG A C 1
ATOM 653 O O . ARG A 1 90 ? 12.264 -5.313 -11.429 1.00 82.56 90 ARG A O 1
ATOM 660 N N . ALA A 1 91 ? 12.050 -6.765 -13.132 1.00 81.19 91 ALA A N 1
ATOM 661 C CA . ALA A 1 91 ? 13.433 -6.642 -13.591 1.00 81.19 91 ALA A CA 1
ATOM 662 C C . ALA A 1 91 ? 13.743 -5.214 -14.075 1.00 81.19 91 ALA A C 1
ATOM 664 O O . ALA A 1 91 ? 14.756 -4.636 -13.681 1.00 81.19 91 ALA A O 1
ATOM 665 N N . LYS A 1 92 ? 12.838 -4.608 -14.859 1.00 82.31 92 LYS A N 1
ATOM 666 C CA . LYS A 1 92 ? 12.946 -3.202 -15.286 1.00 82.31 92 LYS A CA 1
ATOM 667 C C . LYS A 1 92 ? 12.956 -2.241 -14.099 1.00 82.31 92 LYS A C 1
ATOM 669 O O . LYS A 1 92 ? 13.776 -1.328 -14.074 1.00 82.31 92 LYS A O 1
ATOM 674 N N . HIS A 1 93 ? 12.079 -2.457 -13.120 1.00 83.12 93 HIS A N 1
ATOM 675 C CA . HIS A 1 93 ? 12.003 -1.646 -11.912 1.00 83.12 93 HIS A CA 1
ATOM 676 C C . HIS A 1 93 ? 13.313 -1.711 -11.117 1.00 83.12 93 HIS A C 1
ATOM 678 O O . HIS A 1 93 ? 13.881 -0.667 -10.803 1.00 83.12 93 HIS A O 1
ATOM 684 N N . HIS A 1 94 ? 13.844 -2.912 -10.856 1.00 81.56 94 HIS A N 1
ATOM 685 C CA . HIS A 1 94 ? 15.133 -3.068 -10.175 1.00 81.56 94 HIS A CA 1
ATOM 686 C C . HIS A 1 94 ? 16.274 -2.388 -10.924 1.00 81.56 94 HIS A C 1
ATOM 688 O O . HIS A 1 94 ? 17.035 -1.653 -10.305 1.00 81.56 94 HIS A O 1
ATOM 694 N N . LEU A 1 95 ? 16.353 -2.547 -12.245 1.00 84.00 95 LEU A N 1
ATOM 695 C CA . LEU A 1 95 ? 17.372 -1.865 -13.039 1.00 84.00 95 LEU A CA 1
ATOM 696 C C . LEU A 1 95 ? 17.228 -0.345 -12.977 1.00 84.00 95 LEU A C 1
ATOM 698 O O . LEU A 1 95 ? 18.225 0.355 -12.825 1.00 84.00 95 LEU A O 1
ATOM 702 N N . GLY A 1 96 ? 15.999 0.170 -13.040 1.00 83.38 96 GLY A N 1
ATOM 703 C CA . GLY A 1 96 ? 15.721 1.591 -12.849 1.00 83.38 96 GLY A CA 1
ATOM 704 C C . GLY A 1 96 ? 16.249 2.108 -11.511 1.00 83.38 96 GLY A C 1
ATOM 705 O O . GLY A 1 96 ? 16.942 3.122 -11.493 1.00 83.38 96 GLY A O 1
ATOM 706 N N . GLN A 1 97 ? 15.991 1.383 -10.418 1.00 83.25 97 GLN A N 1
ATOM 707 C CA . GLN A 1 97 ? 16.504 1.723 -9.085 1.00 83.25 97 GLN A CA 1
ATOM 708 C C . GLN A 1 97 ? 18.036 1.654 -9.021 1.00 83.25 97 GLN A C 1
ATOM 710 O O . GLN A 1 97 ? 18.667 2.568 -8.496 1.00 83.25 97 GLN A O 1
ATOM 715 N N . THR A 1 98 ? 18.647 0.615 -9.598 1.00 82.06 98 THR A N 1
ATOM 716 C CA . THR A 1 98 ? 20.109 0.485 -9.668 1.00 82.06 98 THR A CA 1
ATOM 717 C C . THR A 1 98 ? 20.732 1.637 -10.444 1.00 82.06 98 THR A C 1
ATOM 719 O O . THR A 1 98 ? 21.683 2.235 -9.957 1.00 82.06 98 THR A O 1
ATOM 722 N N . ARG A 1 99 ? 20.173 2.007 -11.603 1.00 85.56 99 ARG A N 1
ATOM 723 C CA . ARG A 1 99 ? 20.640 3.164 -12.375 1.00 85.56 99 ARG A CA 1
ATOM 724 C C . ARG A 1 99 ? 20.590 4.437 -11.548 1.00 85.56 99 ARG A C 1
ATOM 726 O O . ARG A 1 99 ? 21.607 5.104 -11.464 1.00 85.56 99 ARG A O 1
ATOM 733 N N . LEU A 1 100 ? 19.452 4.747 -10.925 1.00 85.75 100 LEU A N 1
ATOM 734 C CA . LEU A 1 100 ? 19.314 5.967 -10.123 1.00 85.75 100 LEU A CA 1
ATOM 735 C C . LEU A 1 100 ? 20.365 6.024 -9.006 1.00 85.75 100 LEU A C 1
ATOM 737 O O . LEU A 1 100 ? 21.017 7.048 -8.833 1.00 85.75 100 LEU A O 1
ATOM 741 N N . ALA A 1 101 ? 20.594 4.906 -8.311 1.00 83.19 101 ALA A N 1
ATOM 742 C CA . ALA A 1 101 ? 21.630 4.817 -7.284 1.00 83.19 101 ALA A CA 1
ATOM 743 C C . ALA A 1 101 ? 23.053 4.998 -7.853 1.00 83.19 101 ALA A C 1
ATOM 745 O O . ALA A 1 101 ? 23.908 5.610 -7.214 1.00 83.19 101 ALA A O 1
ATOM 746 N N . MET A 1 102 ? 23.327 4.475 -9.052 1.00 81.25 102 MET A N 1
ATOM 747 C CA . MET A 1 102 ? 24.625 4.628 -9.716 1.00 81.25 102 MET A CA 1
ATOM 748 C C . MET A 1 102 ? 24.846 6.052 -10.233 1.00 81.25 102 MET A C 1
ATOM 750 O O . MET A 1 102 ? 25.941 6.586 -10.067 1.00 81.25 102 MET A O 1
ATOM 754 N N . GLU A 1 103 ? 23.824 6.684 -10.806 1.00 88.69 103 GLU A N 1
ATOM 755 C CA . GLU A 1 103 ? 23.851 8.085 -11.242 1.00 88.69 103 GLU A CA 1
ATOM 756 C C . GLU A 1 103 ? 24.082 9.021 -10.052 1.00 88.69 103 GLU A C 1
ATOM 758 O O . GLU A 1 103 ? 24.949 9.889 -10.114 1.00 88.6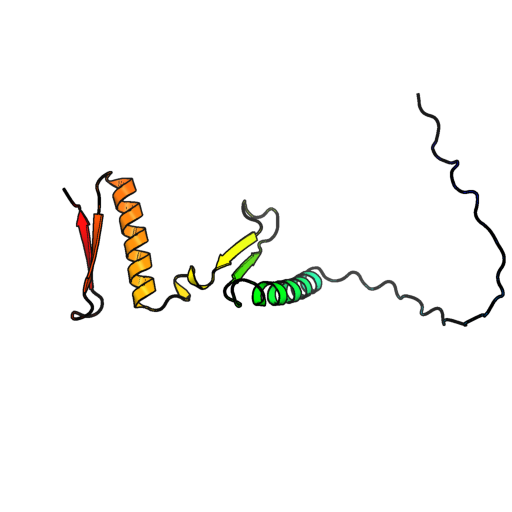9 103 GLU A O 1
ATOM 763 N N . GLU A 1 104 ? 23.396 8.789 -8.929 1.00 88.12 104 GLU A N 1
ATOM 764 C CA . GLU A 1 104 ? 23.611 9.537 -7.686 1.00 88.12 104 GLU A CA 1
ATOM 765 C C . GLU A 1 104 ? 25.044 9.370 -7.156 1.00 88.12 104 GLU A C 1
ATOM 767 O O . GLU A 1 104 ? 25.677 10.344 -6.748 1.00 88.12 104 GLU A O 1
ATOM 772 N N . HIS A 1 105 ? 25.583 8.147 -7.184 1.00 87.06 105 HIS A N 1
ATOM 773 C CA . HIS A 1 105 ? 26.911 7.865 -6.641 1.00 87.06 105 HIS A CA 1
ATOM 774 C C . HIS A 1 105 ? 28.061 8.355 -7.532 1.00 87.06 105 HIS A C 1
ATOM 776 O O . HIS A 1 105 ? 29.106 8.767 -7.029 1.00 87.06 105 HIS A O 1
ATOM 782 N N . THR A 1 106 ? 27.899 8.272 -8.853 1.00 88.06 106 THR A N 1
ATOM 783 C CA . THR A 1 106 ? 28.977 8.550 -9.818 1.00 88.06 106 THR A CA 1
ATOM 784 C C . THR A 1 106 ? 28.867 9.919 -10.480 1.00 88.06 106 THR A C 1
ATOM 786 O O . THR A 1 106 ? 29.854 10.399 -11.032 1.00 88.06 106 THR A O 1
ATOM 789 N N . GLY A 1 107 ? 27.689 10.549 -10.439 1.00 88.50 107 GLY A N 1
ATOM 790 C CA . GLY A 1 107 ? 27.399 11.812 -11.119 1.00 88.50 107 GLY A CA 1
ATOM 791 C C . GLY A 1 107 ? 27.326 11.717 -12.648 1.00 88.50 107 GLY A C 1
ATOM 792 O O . GLY A 1 107 ? 27.195 12.750 -13.300 1.00 88.50 107 GLY A O 1
ATOM 793 N N . GLY A 1 108 ? 27.436 10.515 -13.224 1.00 85.00 108 GLY A N 1
ATOM 794 C CA . GLY A 1 108 ? 27.329 10.261 -14.664 1.00 85.00 108 GLY A CA 1
ATOM 795 C C . GLY A 1 108 ? 26.053 9.500 -15.014 1.00 85.00 108 GLY A C 1
ATOM 796 O O . GLY A 1 108 ? 25.472 8.858 -14.146 1.00 85.00 108 GLY A O 1
ATOM 797 N N . GLU A 1 109 ? 25.618 9.569 -16.272 1.00 88.69 109 GLU A N 1
ATOM 798 C CA . GLU A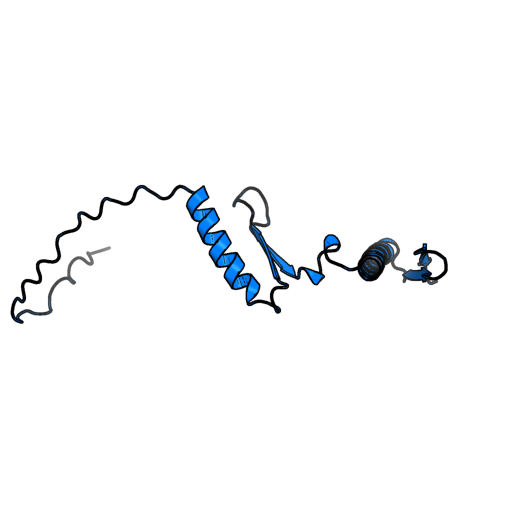 1 109 ? 24.421 8.874 -16.769 1.00 88.69 109 GLU A CA 1
ATOM 799 C C . GLU A 1 109 ? 24.685 7.368 -16.929 1.00 88.69 109 GLU A C 1
ATOM 801 O O . GLU A 1 109 ? 25.743 6.961 -17.418 1.00 88.69 109 GLU A O 1
ATOM 806 N N . TRP A 1 110 ? 23.720 6.523 -16.554 1.00 85.62 110 TRP A N 1
ATOM 807 C CA . TRP A 1 110 ? 23.847 5.065 -16.672 1.00 85.62 110 TRP A CA 1
ATOM 808 C C . TRP A 1 110 ? 22.745 4.471 -17.544 1.00 85.62 110 TRP A C 1
ATOM 810 O O . TRP A 1 110 ? 21.572 4.819 -17.437 1.00 85.62 110 TRP A O 1
ATOM 820 N N . TRP A 1 111 ? 23.107 3.508 -18.391 1.00 81.75 111 TRP A N 1
ATOM 821 C CA . TRP A 1 111 ? 22.167 2.802 -19.261 1.00 81.75 111 TRP A CA 1
ATOM 822 C C . TRP A 1 111 ? 22.035 1.340 -18.858 1.00 81.75 111 TRP A C 1
ATOM 824 O O . TRP A 1 111 ? 23.029 0.661 -18.607 1.00 81.75 111 TRP A O 1
ATOM 834 N N . ASN A 1 112 ? 20.793 0.851 -18.844 1.00 80.62 112 ASN A N 1
ATOM 835 C CA . ASN A 1 112 ? 20.472 -0.548 -18.586 1.00 80.62 112 ASN A CA 1
ATOM 836 C C . ASN A 1 112 ? 19.886 -1.202 -19.836 1.00 80.62 112 ASN A C 1
ATOM 838 O O . ASN A 1 112 ? 19.006 -0.633 -20.484 1.00 80.62 112 ASN A O 1
ATOM 842 N N . HIS A 1 113 ? 20.311 -2.429 -20.119 1.00 79.00 113 HIS A N 1
ATOM 843 C CA . HIS A 1 113 ? 19.764 -3.264 -21.182 1.00 79.00 113 HIS A CA 1
ATOM 844 C C . HIS A 1 113 ? 19.275 -4.599 -20.613 1.00 79.00 113 HIS A C 1
ATOM 846 O O . HIS A 1 113 ? 19.956 -5.205 -19.782 1.00 79.00 113 HIS A O 1
ATOM 852 N N . ILE A 1 114 ? 18.095 -5.042 -21.059 1.00 74.19 114 ILE A N 1
ATOM 853 C CA . ILE A 1 114 ? 17.542 -6.367 -20.758 1.00 74.19 114 ILE A CA 1
ATOM 854 C C . ILE A 1 114 ? 17.498 -7.150 -22.063 1.00 74.19 114 ILE A C 1
ATOM 856 O O . ILE A 1 114 ? 16.752 -6.775 -22.970 1.00 74.19 114 ILE A O 1
ATOM 860 N N . ASP A 1 115 ? 18.250 -8.243 -22.117 1.00 74.50 115 ASP A N 1
ATOM 861 C CA . ASP A 1 115 ? 18.178 -9.211 -23.207 1.00 74.50 115 ASP A CA 1
ATOM 862 C C . ASP A 1 115 ? 17.174 -10.314 -22.834 1.00 74.50 115 ASP A C 1
ATOM 864 O O . ASP A 1 115 ? 17.319 -11.002 -21.814 1.00 74.50 115 ASP A O 1
ATOM 868 N N . LEU A 1 116 ? 16.114 -10.438 -23.637 1.00 68.12 116 LEU A N 1
ATOM 869 C CA . LEU A 1 116 ? 15.053 -11.430 -23.447 1.00 68.12 116 LEU A CA 1
ATOM 870 C C . LEU A 1 116 ? 15.330 -12.738 -24.195 1.00 68.12 116 LEU A C 1
ATOM 872 O O . LEU A 1 116 ? 14.818 -13.776 -23.776 1.00 68.12 116 LEU A O 1
ATOM 876 N N . ASP A 1 117 ? 16.159 -12.703 -25.238 1.00 71.88 117 ASP A N 1
ATOM 877 C CA . ASP A 1 117 ? 16.479 -13.859 -26.077 1.00 71.88 117 ASP A CA 1
ATOM 878 C C . ASP A 1 117 ? 17.546 -14.745 -25.413 1.00 71.88 117 ASP A C 1
ATOM 880 O O . ASP A 1 117 ? 17.541 -15.966 -25.574 1.00 71.88 117 ASP A O 1
ATOM 884 N N . ALA A 1 118 ? 18.416 -14.147 -24.593 1.00 62.69 118 ALA A N 1
ATOM 885 C CA . ALA A 1 118 ? 19.450 -14.845 -23.824 1.00 62.69 118 ALA A CA 1
ATOM 886 C C . ALA A 1 118 ? 18.978 -15.395 -22.458 1.00 62.69 118 ALA A C 1
ATOM 888 O O . ALA A 1 118 ? 19.781 -15.959 -21.714 1.00 62.69 118 ALA A O 1
ATOM 889 N N . GLY A 1 119 ? 17.693 -15.243 -22.116 1.00 56.44 119 GLY A N 1
ATOM 890 C CA . GLY A 1 119 ? 17.157 -15.571 -20.792 1.00 56.44 119 GLY A CA 1
ATOM 891 C C . GLY A 1 119 ? 17.499 -14.496 -19.758 1.00 56.44 119 GLY A C 1
ATOM 892 O O . GLY A 1 119 ? 18.509 -14.601 -19.078 1.00 56.44 119 GLY A O 1
ATOM 893 N N . VAL A 1 120 ? 16.643 -13.468 -19.658 1.00 59.44 120 VAL A N 1
ATOM 894 C CA . VAL A 1 120 ? 16.677 -12.330 -18.704 1.00 59.44 120 VAL A CA 1
ATOM 895 C C . VAL A 1 120 ? 18.079 -12.025 -18.151 1.00 59.44 120 VAL A C 1
ATOM 897 O O . VAL A 1 120 ? 18.349 -12.170 -16.958 1.00 59.44 120 VAL A O 1
ATOM 900 N N . MET A 1 121 ? 18.976 -11.591 -19.036 1.00 60.50 121 MET A N 1
ATOM 901 C CA . MET A 1 121 ? 20.282 -11.047 -18.662 1.00 60.50 121 MET A CA 1
ATOM 902 C C . MET A 1 121 ? 20.181 -9.523 -18.601 1.00 60.50 121 MET A C 1
ATOM 904 O O . MET A 1 121 ? 19.663 -8.887 -19.522 1.00 60.50 121 MET A O 1
ATOM 908 N N . ALA A 1 122 ? 20.668 -8.937 -17.508 1.00 66.19 122 ALA A N 1
ATOM 909 C CA . ALA A 1 122 ? 20.655 -7.498 -17.284 1.00 66.19 122 ALA A CA 1
ATOM 910 C C . ALA A 1 122 ? 22.081 -6.934 -17.295 1.00 66.19 122 ALA A C 1
ATOM 912 O O . ALA A 1 122 ? 22.939 -7.416 -16.558 1.00 66.19 122 ALA A O 1
ATOM 913 N N . THR A 1 123 ? 22.325 -5.909 -18.115 1.00 73.75 123 THR A N 1
ATOM 914 C CA . THR A 1 123 ? 23.636 -5.245 -18.230 1.00 73.75 123 THR A CA 1
ATOM 915 C C . THR A 1 123 ? 23.497 -3.752 -17.944 1.00 73.75 123 THR A C 1
ATOM 917 O O . THR A 1 123 ? 22.590 -3.118 -18.484 1.00 73.75 123 THR A O 1
ATOM 920 N N . SER A 1 124 ? 24.405 -3.194 -17.138 1.00 73.19 124 SER A N 1
ATOM 921 C CA . SER A 1 124 ? 24.486 -1.760 -16.822 1.00 73.19 124 SER A CA 1
ATOM 922 C C . SER A 1 124 ? 25.821 -1.188 -17.301 1.00 73.19 124 SER A C 1
ATOM 924 O O . SER A 1 124 ? 26.867 -1.795 -17.067 1.00 73.19 124 SER A O 1
ATOM 926 N N . MET A 1 125 ? 25.801 -0.032 -17.967 1.00 81.50 125 MET A N 1
ATOM 927 C CA . MET A 1 125 ? 26.996 0.642 -18.494 1.00 81.50 125 MET A CA 1
ATOM 928 C C . MET A 1 125 ? 26.948 2.147 -18.207 1.00 81.50 125 MET A C 1
ATOM 930 O O . MET A 1 125 ? 25.893 2.766 -18.351 1.00 81.50 125 MET A O 1
ATOM 934 N N . LEU A 1 126 ? 28.089 2.726 -17.819 1.00 75.88 126 LEU A N 1
ATOM 935 C CA . LEU A 1 126 ? 28.263 4.175 -17.702 1.00 75.88 126 LEU A CA 1
ATOM 936 C C . LEU A 1 126 ? 28.316 4.779 -19.106 1.00 75.88 126 LEU A C 1
ATOM 938 O O . LEU A 1 126 ? 29.056 4.283 -19.959 1.00 75.88 126 LEU A O 1
ATOM 942 N N . VAL A 1 127 ? 27.573 5.858 -19.328 1.00 80.00 127 VAL A N 1
ATOM 943 C CA . VAL A 1 127 ? 27.670 6.652 -20.550 1.00 80.00 127 VAL A CA 1
ATOM 944 C C . VAL A 1 127 ? 28.611 7.819 -20.283 1.00 80.00 127 VAL A C 1
ATOM 946 O O . VAL A 1 127 ? 28.337 8.678 -19.448 1.00 80.00 127 VAL A O 1
ATOM 949 N N . THR A 1 128 ? 29.764 7.777 -20.949 1.00 71.94 128 THR A N 1
ATOM 950 C CA . THR A 1 128 ? 30.801 8.819 -20.930 1.00 71.94 128 THR A CA 1
ATOM 951 C C . THR A 1 128 ? 30.604 9.832 -22.038 1.00 71.94 128 THR A C 1
ATOM 953 O O . THR A 1 128 ? 30.317 9.375 -23.169 1.00 71.94 128 THR A O 1
#

InterPro domains:
  IPR006311 Twin-arginine translocation pathway, signal sequence [PS51318] (1-29)

Organism: NCBI:txid1295366

Radius of gyration: 30.54 Å; chains: 1; bounding box: 81×54×64 Å